Protein 4IYS (pdb70)

InterPro domains:
  IPR000644 CBS domain [PF00571] (519-577)
  IPR000644 CBS domain [PS51371] (518-584)
  IPR002550 CNNM, transmembrane domain [PF01595] (261-421)
  IPR002550 CNNM, transmembrane domain 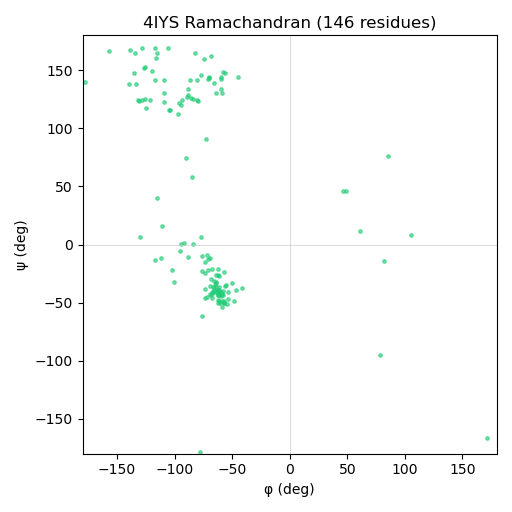[PS51846] (251-431)
  IPR014710 RmlC-like jelly roll fold [G3DSA:2.60.120.10] (609-827)
  IPR044751 Ion transporter-like, CBS domain [cd04590] (445-574)
  IPR045095 Ancient conserved domain protein family [PTHR12064] (170-834)
  IPR046342 CBS domain superfamily [G3DSA:3.10.580.10] (429-584)
  IPR046342 CBS domain superfamily [SSF54631] (433-577)
  IPR057492 Metal transporter CNNM1/2/4, immunoglobulin-like domain [PF25511] (73-249)
  IPR061271 Metal transporter CNNM-like, C-terminal CNBH domain [PF25562] (592-822)

CATH classification: 3.10.580.10

GO terms:
  GO:0016323 basolateral plasma membrane (C, IMP)
  GO:0010960 magnesium ion homeostasis (P, IMP)

Radius of gyration: 17.62 Å; Cα contacts (8 Å, |Δi|>4): 253; chains: 1; bounding box: 43×34×57 Å

Sequence (155 aa):
MEELNIIQGALELRTTKTVEDVMTPLRRDCCFMITGEAILDFNTMSEIMESGYTRIPVFEGERSNIVDLLFVKDLAFVDPDDCTPLKTITKFYNHPLHFVFNDTKLDAMLEEFKKGKSHLAIVQRVNNEGEDPFYEVLGIVTLEDVIEEIIKSEILDE

Organism: Homo sapiens (NCBI:txid9606)

Secondary structure (DSSP, 8-state):
-HHHHHHHHHHHHHH-BHHHHSEEGGGS--EETT-B--HHHHHHHHHH--SEEEEEESEEEEEEEEEEGGGGTT--GGG--BHHHHHHHH-PPP-EEETT-BHHHHHHHHHTT--SEEEEEEEE-S----EEEEEEEEEHHHHHHHHHHHTTT--

B-factor: mean 38.14, std 15.48, range [10.55, 98.37]

Foldseek 3Di:
DVVVLLVVLVVVLQQDFLLNLFDFLVRADAEEQQAWLAPVNLVCVVVVPDQKHFYAHPDSQRTDFIDGNVVCPPPDNVVRHTVNVVGVVVVQDAAEDERRHHLVVVVVCVVVPHAQKYFYWYWDDDDPPIDTGTTGIGGPVSSVVSVVVSCNVVD

Solvent-accessible surface area: 9723 Å² total; per-residue (Å²): 164,130,90,116,78,72,87,113,11,27,90,102,31,182,98,41,21,0,73,96,17,31,37,31,23,187,70,7,39,17,13,46,3,143,12,76,0,46,135,115,28,7,36,108,1,86,144,30,64,76,72,37,0,0,1,32,89,75,123,88,48,68,13,44,19,5,3,32,18,178,55,1,66,205,26,78,40,127,106,58,35,59,0,78,78,26,6,148,156,90,107,44,96,60,8,97,13,111,18,84,26,90,11,106,42,0,74,90,43,10,168,133,62,101,13,64,0,0,0,0,29,88,69,20,108,139,48,151,111,99,99,142,47,20,27,0,4,0,16,37,69,33,0,72,82,37,35,119,136,16,92,48,138,88,196

Structure (mmCIF, N/CA/C/O backbone):
data_4IYS
#
_entry.id   4IYS
#
_cell.length_a   55.754
_cell.length_b   64.453
_cell.length_c   53.953
_cell.angle_alpha   90.00
_cell.angle_beta   90.00
_cell.angle_gamma   90.00
#
_symmetry.space_group_name_H-M   'P 21 21 2'
#
loop_
_entity.id
_entity.type
_entity.pdbx_description
1 polymer 'Metal transporter CNNM2'
2 water water
#
loop_
_atom_site.group_PDB
_atom_site.id
_atom_site.type_symbol
_atom_site.label_atom_id
_atom_site.label_alt_id
_atom_site.label_comp_id
_atom_site.label_asym_id
_atom_site.label_entity_id
_atom_site.label_seq_id
_atom_site.pdbx_PDB_ins_code
_atom_site.Cartn_x
_atom_site.Cartn_y
_atom_site.Cartn_z
_atom_site.occupancy
_atom_site.B_iso_or_equiv
_atom_site.auth_seq_id
_atom_site.auth_comp_id
_atom_site.auth_asym_id
_atom_site.auth_atom_id
_atom_site.pdbx_PDB_model_num
ATOM 1 N N . MET A 1 1 ? -0.010 10.477 11.689 1.00 62.27 429 MET A N 1
ATOM 2 C CA . MET A 1 1 ? 0.630 9.157 11.650 1.00 58.83 429 MET A CA 1
ATOM 3 C C . MET A 1 1 ? 0.712 8.651 10.221 1.00 55.36 429 MET A C 1
ATOM 4 O O . MET A 1 1 ? -0.315 8.363 9.603 1.00 52.72 429 MET A O 1
ATOM 9 N N . GLU A 1 2 ? 1.935 8.550 9.706 1.00 55.66 430 GLU A N 1
ATOM 10 C CA . GLU A 1 2 ? 2.161 8.058 8.355 1.00 53.58 430 GLU A CA 1
ATOM 11 C C . GLU A 1 2 ? 1.626 6.640 8.180 1.00 49.89 430 GLU A C 1
ATOM 12 O O . GLU A 1 2 ? 0.959 6.344 7.189 1.00 47.06 430 GLU A O 1
ATOM 18 N N . GLU A 1 3 ? 1.887 5.774 9.154 1.00 50.83 431 GLU A N 1
ATOM 19 C CA . GLU A 1 3 ? 1.519 4.370 9.012 1.00 48.55 431 GLU A CA 1
ATOM 20 C C . GLU A 1 3 ? 0.004 4.147 8.959 1.00 46.63 431 GLU A C 1
ATOM 21 O O . GLU A 1 3 ? -0.467 3.303 8.210 1.00 44.08 431 GLU A O 1
ATOM 27 N N . LEU A 1 4 ? -0.758 4.905 9.744 1.00 48.13 432 LEU A N 1
ATOM 28 C CA . LEU A 1 4 ? -2.218 4.796 9.709 1.00 46.80 432 LEU A CA 1
ATOM 29 C C . LEU A 1 4 ? -2.822 5.218 8.367 1.00 44.46 432 LEU A C 1
ATOM 30 O O . LEU A 1 4 ? -3.818 4.652 7.940 1.00 42.54 432 LEU A O 1
ATOM 35 N N . ASN A 1 5 ? -2.232 6.212 7.707 1.00 44.84 433 ASN A N 1
ATOM 36 C CA . ASN A 1 5 ? -2.719 6.622 6.394 1.00 42.77 433 ASN A CA 1
ATOM 37 C C . ASN A 1 5 ? -2.462 5.514 5.374 1.00 40.03 433 ASN A C 1
ATOM 38 O O . ASN A 1 5 ? -3.310 5.205 4.553 1.00 37.87 433 ASN A O 1
ATOM 43 N N . ILE A 1 6 ? -1.287 4.904 5.471 1.00 40.46 434 ILE A N 1
ATOM 44 C CA . ILE A 1 6 ? -0.912 3.787 4.620 1.00 38.41 434 ILE A CA 1
ATOM 45 C C . ILE A 1 6 ? -1.918 2.648 4.787 1.00 36.88 434 ILE A C 1
ATOM 46 O O . ILE A 1 6 ? -2.483 2.162 3.805 1.00 34.69 434 ILE A O 1
ATOM 51 N N . ILE A 1 7 ? -2.131 2.235 6.035 1.00 38.31 435 ILE A N 1
ATOM 52 C CA . ILE A 1 7 ? -3.040 1.137 6.364 1.00 37.48 435 ILE A CA 1
ATOM 53 C C . ILE A 1 7 ? -4.427 1.422 5.831 1.00 36.12 435 ILE A C 1
ATOM 54 O O . ILE A 1 7 ? -5.038 0.594 5.166 1.00 34.38 435 ILE A O 1
ATOM 59 N N . GLN A 1 8 ? -4.922 2.611 6.135 1.00 37.23 436 GLN A N 1
ATOM 60 C CA . GLN A 1 8 ? -6.264 2.977 5.740 1.00 38.18 436 GLN A CA 1
ATOM 61 C C . GLN A 1 8 ? -6.400 3.105 4.226 1.00 34.21 436 GLN A C 1
ATOM 62 O O . GLN A 1 8 ? -7.434 2.725 3.659 1.00 32.93 436 GLN A O 1
ATOM 68 N N . GLY A 1 9 ? -5.360 3.612 3.563 1.00 33.93 437 GLY A N 1
ATOM 69 C CA . GLY A 1 9 ? -5.355 3.643 2.103 1.00 31.90 437 GLY A CA 1
ATOM 70 C C . GLY A 1 9 ? -5.419 2.240 1.511 1.00 35.51 437 GLY A C 1
ATOM 71 O O . GLY A 1 9 ? -6.154 1.983 0.552 1.00 33.22 437 GLY A O 1
ATOM 72 N N . ALA A 1 10 ? -4.644 1.324 2.087 1.00 30.58 438 ALA A N 1
ATOM 73 C CA . ALA A 1 10 ? -4.592 -0.041 1.574 1.00 29.28 438 ALA A CA 1
ATOM 74 C C . ALA A 1 10 ? -5.905 -0.767 1.837 1.00 28.88 438 ALA A C 1
ATOM 75 O O . ALA A 1 10 ? -6.409 -1.467 0.962 1.00 27.56 438 ALA A O 1
ATOM 77 N N . LEU A 1 11 ? -6.459 -0.586 3.029 1.00 30.40 439 LEU A N 1
ATOM 78 C CA . LEU A 1 11 ? -7.718 -1.229 3.375 1.00 34.46 439 LEU A CA 1
ATOM 79 C C . LEU A 1 11 ? -8.827 -0.826 2.414 1.00 35.74 439 LEU A C 1
ATOM 80 O O . LEU A 1 11 ? -9.603 -1.679 1.972 1.00 36.30 439 LEU A O 1
ATOM 85 N N . GLU A 1 12 ? -8.882 0.457 2.068 1.00 34.93 440 GLU A N 1
ATOM 86 C CA . GLU A 1 12 ? -9.843 0.953 1.096 1.00 36.34 440 GLU A CA 1
ATOM 87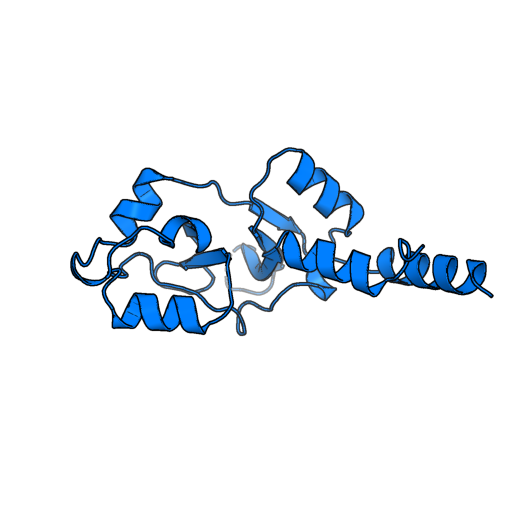 C C . GLU A 1 12 ? -9.553 0.412 -0.307 1.00 40.08 440 GLU A C 1
ATOM 88 O O . GLU A 1 12 ? -10.470 -0.038 -0.985 1.00 42.57 440 GLU A O 1
ATOM 94 N N . LEU A 1 13 ? -8.292 0.450 -0.739 1.00 32.69 441 LEU A N 1
ATOM 95 C CA . LEU A 1 13 ? -7.923 -0.086 -2.043 1.00 31.10 441 LEU A CA 1
ATOM 96 C C . LEU A 1 13 ? -8.394 -1.517 -2.171 1.00 34.64 441 LEU A C 1
ATOM 97 O O . LEU A 1 13 ? -9.001 -1.887 -3.183 1.00 34.93 441 LEU A O 1
ATOM 102 N N . ARG A 1 14 ? -8.121 -2.306 -1.137 1.00 34.45 442 ARG A N 1
ATOM 103 C CA . ARG A 1 14 ? -8.410 -3.749 -1.141 1.00 40.48 442 ARG A CA 1
ATOM 104 C C . ARG A 1 14 ? -9.902 -4.078 -1.205 1.00 40.41 442 ARG A C 1
ATOM 105 O O . ARG A 1 14 ? -10.271 -5.168 -1.619 1.00 42.63 442 ARG A O 1
ATOM 113 N N A THR A 1 15 ? -10.740 -3.136 -0.789 0.30 41.26 443 THR A N 1
ATOM 114 N N B THR A 1 15 ? -10.753 -3.158 -0.764 0.70 40.01 443 THR A N 1
ATOM 115 C CA A THR A 1 15 ? -12.183 -3.343 -0.759 0.30 45.63 443 THR A CA 1
ATOM 116 C CA B THR A 1 15 ? -12.198 -3.393 -0.789 0.70 45.38 443 THR A CA 1
ATOM 117 C C A THR A 1 15 ? -12.806 -3.046 -2.125 0.30 45.94 443 THR A C 1
ATOM 118 C C B THR A 1 15 ? -12.801 -3.082 -2.149 0.70 46.19 443 THR A C 1
ATOM 119 O O A THR A 1 15 ? -13.971 -3.361 -2.369 0.30 48.53 443 THR A O 1
ATOM 120 O O B THR A 1 15 ? -13.964 -3.386 -2.399 0.70 49.33 443 THR A O 1
ATOM 127 N N . LYS A 1 16 ? -12.025 -2.446 -3.016 1.00 40.22 444 LYS A N 1
ATOM 128 C CA . LYS A 1 16 ? -12.547 -2.013 -4.304 1.00 38.11 444 LYS A CA 1
ATOM 129 C C . LYS A 1 16 ? -12.622 -3.133 -5.325 1.00 33.30 444 LYS A C 1
ATOM 130 O O . LYS A 1 16 ? -11.708 -3.958 -5.429 1.00 32.82 444 LYS A O 1
ATOM 136 N N . THR A 1 17 ? -13.730 -3.165 -6.057 1.00 26.30 445 THR A N 1
ATOM 137 C CA . THR A 1 17 ? -13.827 -3.999 -7.243 1.00 24.86 445 THR A CA 1
ATOM 138 C C . THR A 1 17 ? -13.755 -3.116 -8.481 1.00 21.68 445 THR A C 1
ATOM 139 O O . THR A 1 17 ? -13.860 -1.873 -8.400 1.00 25.04 445 THR A O 1
ATOM 143 N N . VAL A 1 18 ? -13.599 -3.742 -9.638 1.00 23.38 446 VAL A N 1
ATOM 144 C CA . VAL A 1 18 ? -13.550 -2.996 -10.900 1.00 26.16 446 VAL A CA 1
ATOM 145 C C . VAL A 1 18 ? -14.863 -2.268 -11.112 1.00 21.89 446 VAL A C 1
ATOM 146 O O . VAL A 1 18 ? -14.905 -1.203 -11.746 1.00 28.49 446 VAL A O 1
ATOM 150 N N . GLU A 1 19 ? -15.923 -2.807 -10.524 1.00 26.47 447 GLU A N 1
ATOM 151 C CA . GLU A 1 19 ? -17.234 -2.202 -10.661 1.00 33.06 447 GLU A CA 1
ATOM 152 C C . GLU A 1 19 ? -17.245 -0.837 -9.972 1.00 30.63 447 GLU A C 1
ATOM 153 O O . GLU A 1 19 ? -17.932 0.062 -10.425 1.00 29.65 447 GLU A O 1
ATOM 159 N N . ASP A 1 20 ? -16.463 -0.677 -8.904 1.00 32.93 448 ASP A N 1
ATOM 160 C CA . ASP A 1 20 ? -16.409 0.605 -8.180 1.00 34.29 448 ASP A CA 1
ATOM 161 C C . ASP A 1 20 ? -15.570 1.645 -8.947 1.00 35.22 448 ASP A C 1
ATOM 162 O O . ASP A 1 20 ? -15.737 2.854 -8.794 1.00 36.88 448 ASP A O 1
ATOM 167 N N . VAL A 1 21 ? -14.687 1.150 -9.796 1.00 28.43 449 VAL A N 1
ATOM 168 C CA . VAL A 1 21 ? -13.677 1.948 -10.464 1.00 31.73 449 VAL A CA 1
ATOM 169 C C . VAL A 1 21 ? -14.061 2.257 -11.926 1.00 32.18 449 VAL A C 1
ATOM 170 O O . VAL A 1 21 ? -13.582 3.223 -12.525 1.00 26.35 449 VAL A O 1
ATOM 174 N N . MET A 1 22 ? -14.950 1.445 -12.494 1.00 29.56 450 MET A N 1
ATOM 175 C CA . MET A 1 22 ? -15.249 1.505 -13.930 1.00 31.49 450 MET A CA 1
ATOM 176 C C . MET A 1 22 ? -15.975 2.784 -14.363 1.00 23.58 450 MET A C 1
ATOM 177 O O . MET A 1 22 ? -16.505 3.503 -13.539 1.00 23.90 450 MET A O 1
ATOM 182 N N . THR A 1 23 ? -15.963 3.096 -15.654 1.00 20.84 451 THR A N 1
ATOM 183 C CA . THR A 1 23 ? -16.910 4.104 -16.130 1.00 22.02 451 THR A CA 1
ATOM 184 C C . THR A 1 23 ? -18.125 3.314 -16.611 1.00 22.06 451 THR A C 1
ATOM 185 O O . THR A 1 23 ? -17.991 2.440 -17.452 1.00 20.12 451 THR A O 1
ATOM 189 N N . PRO A 1 24 ? -19.307 3.623 -16.087 1.00 27.11 452 PRO A N 1
ATOM 190 C CA . PRO A 1 24 ? -20.496 2.912 -16.566 1.00 23.59 452 PRO A CA 1
ATOM 191 C C . PRO A 1 24 ? -20.683 3.086 -18.075 1.00 24.77 452 PRO A C 1
ATOM 192 O O . PRO A 1 24 ? -20.363 4.164 -18.620 1.00 26.11 452 PRO A O 1
ATOM 196 N N . LEU A 1 25 ? -21.240 2.065 -18.729 1.00 24.57 453 LEU A N 1
ATOM 197 C CA . LEU A 1 25 ? -21.366 2.047 -20.178 1.00 22.82 453 LEU A CA 1
ATOM 198 C C . LEU A 1 25 ? -22.147 3.254 -20.677 1.00 24.08 453 LEU A C 1
ATOM 199 O O . LEU A 1 25 ? -21.794 3.837 -21.720 1.00 30.88 453 LEU A O 1
ATOM 204 N N A ARG A 1 26 ? -23.187 3.635 -19.936 0.45 29.44 454 ARG A N 1
ATOM 205 N N B ARG A 1 26 ? -23.185 3.632 -19.940 0.55 28.88 454 ARG A N 1
ATOM 206 C CA A ARG A 1 26 ? -23.985 4.823 -20.253 0.45 34.90 454 ARG A CA 1
ATOM 207 C CA B ARG A 1 26 ? -23.974 4.807 -20.292 0.55 34.53 454 ARG A CA 1
ATOM 208 C C A ARG A 1 26 ? -23.144 6.096 -20.302 0.45 35.33 454 ARG A C 1
ATOM 209 C C B ARG A 1 26 ? -23.133 6.089 -20.319 0.55 35.25 454 ARG A C 1
ATOM 210 O O A ARG A 1 26 ? -23.468 7.030 -21.032 0.45 36.66 454 ARG A O 1
ATOM 211 O O B ARG A 1 26 ? -23.441 7.018 -21.063 0.55 36.63 454 ARG A O 1
ATOM 226 N N . ASP A 1 27 ? -22.073 6.130 -19.517 1.00 36.64 455 ASP A N 1
ATOM 227 C CA . ASP A 1 27 ? -21.247 7.341 -19.388 1.00 36.38 455 ASP A CA 1
ATOM 228 C C . ASP A 1 27 ? -20.028 7.323 -20.312 1.00 36.12 455 ASP A C 1
ATOM 229 O O . ASP A 1 27 ? -19.364 8.340 -20.505 1.00 34.70 455 ASP A O 1
ATOM 234 N N . CYS A 1 28 ? -19.723 6.161 -20.878 1.00 24.18 456 CYS A N 1
ATOM 235 C CA A CYS A 1 28 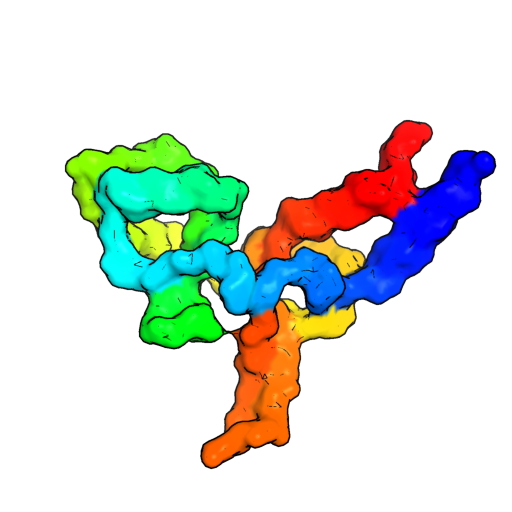? -18.515 6.002 -21.685 0.68 31.44 456 CYS A CA 1
ATOM 236 C CA B CYS A 1 28 ? -18.511 6.022 -21.659 0.32 30.12 456 CYS A CA 1
ATOM 237 C C . CYS A 1 28 ? -18.538 6.751 -23.008 1.00 31.54 456 CYS A C 1
ATOM 238 O O . CYS A 1 28 ? -19.579 6.854 -23.673 1.00 26.64 456 CYS A O 1
ATOM 243 N N . PHE A 1 29 ? -17.380 7.244 -23.420 1.00 24.67 457 PHE A N 1
ATOM 244 C CA . PHE A 1 29 ? -17.303 7.785 -24.740 1.00 23.53 457 PHE A CA 1
ATOM 245 C C . PHE A 1 29 ? -17.051 6.580 -25.639 1.00 19.82 457 PHE A C 1
ATOM 246 O O . PHE A 1 29 ? -16.115 5.822 -25.401 1.00 21.26 457 PHE A O 1
ATOM 254 N N . MET A 1 30 ? -17.895 6.386 -26.658 1.00 22.33 458 MET A N 1
ATOM 255 C CA . MET A 1 30 ? -17.745 5.222 -27.552 1.00 21.06 458 MET A CA 1
ATOM 256 C C . MET A 1 30 ? -17.863 5.624 -29.010 1.00 27.21 458 MET A C 1
ATOM 257 O O . MET A 1 30 ? -18.323 6.737 -29.325 1.00 26.17 458 MET A O 1
ATOM 262 N N . ILE A 1 31 ? -17.442 4.740 -29.912 1.00 20.80 459 ILE A N 1
ATOM 263 C CA . ILE A 1 31 ? -17.472 5.089 -31.331 1.00 26.68 459 ILE A CA 1
ATOM 264 C C . ILE A 1 31 ? -17.939 3.903 -32.174 1.00 26.10 459 ILE A C 1
ATOM 265 O O . ILE A 1 31 ? -17.582 2.773 -31.879 1.00 21.70 459 ILE A O 1
ATOM 270 N N . THR A 1 32 ? -18.795 4.172 -33.162 1.00 26.56 460 THR A N 1
ATOM 271 C CA . THR A 1 32 ? -19.286 3.152 -34.100 1.00 24.78 460 THR A CA 1
ATOM 272 C C . THR A 1 32 ? -18.178 2.601 -34.992 1.00 33.32 460 THR A C 1
ATOM 273 O O . THR A 1 32 ? -17.335 3.339 -35.474 1.00 26.38 460 THR A O 1
ATOM 277 N N . GLY A 1 33 ? -18.195 1.288 -35.219 1.00 32.72 461 GLY A N 1
ATOM 278 C CA . GLY A 1 33 ? -17.249 0.665 -36.124 1.00 31.35 461 GLY A CA 1
ATOM 279 C C . GLY A 1 33 ? -17.252 1.223 -37.537 1.00 28.75 461 GLY A C 1
ATOM 280 O O . GLY A 1 33 ? -16.248 1.104 -38.230 1.00 31.39 461 GLY A O 1
ATOM 281 N N . GLU A 1 34 ? -18.354 1.828 -37.966 1.00 27.41 462 GLU A N 1
ATOM 282 C CA . GLU A 1 34 ? -18.415 2.421 -39.310 1.00 32.12 462 GLU A CA 1
ATOM 283 C C . GLU A 1 34 ? -17.843 3.844 -39.402 1.00 34.32 462 GLU A C 1
ATOM 284 O O . GLU A 1 34 ? -17.856 4.457 -40.473 1.00 31.63 462 GLU A O 1
ATOM 290 N N . ALA A 1 35 ? -17.365 4.365 -38.281 1.00 30.15 463 ALA A N 1
ATOM 291 C CA . ALA A 1 35 ? -16.871 5.748 -38.234 1.00 26.71 463 ALA A CA 1
ATOM 292 C C . ALA A 1 35 ? -15.762 6.015 -39.264 1.00 30.67 463 ALA A C 1
ATOM 293 O O . ALA A 1 35 ? -14.956 5.125 -39.579 1.00 32.24 463 ALA A O 1
ATOM 295 N N . ILE A 1 36 ? -15.734 7.257 -39.756 1.00 30.65 464 ILE A N 1
ATOM 296 C CA . ILE A 1 36 ? -14.729 7.771 -40.676 1.00 32.41 464 ILE A CA 1
ATOM 297 C C . ILE A 1 36 ? -13.894 8.759 -39.861 1.00 31.65 464 ILE A C 1
ATOM 298 O O . ILE A 1 36 ? -14.454 9.609 -39.187 1.00 28.25 464 ILE A O 1
ATOM 303 N N . LEU A 1 37 ? -12.569 8.660 -39.898 1.00 29.56 465 LEU A N 1
ATOM 304 C CA . LEU A 1 37 ? -11.770 9.544 -39.058 1.00 31.42 465 LEU A CA 1
ATOM 305 C C . LEU A 1 37 ? -11.537 10.883 -39.766 1.00 30.85 465 LEU A C 1
ATOM 306 O O . LEU A 1 37 ? -10.386 11.308 -39.995 1.00 32.62 465 LEU A O 1
ATOM 311 N N . ASP A 1 38 ? -12.642 11.542 -40.112 1.00 30.33 466 ASP A N 1
ATOM 312 C CA . ASP A 1 38 ? -12.578 12.917 -40.613 1.00 32.13 466 ASP A CA 1
ATOM 313 C C . ASP A 1 38 ? -12.376 13.929 -39.453 1.00 32.03 466 ASP A C 1
ATOM 314 O O . ASP A 1 38 ? -12.258 13.538 -38.298 1.00 30.53 466 ASP A O 1
ATOM 319 N N . PHE A 1 39 ? -12.328 15.221 -39.764 1.00 33.87 467 PHE A N 1
ATOM 320 C CA . PHE A 1 39 ? -12.077 16.186 -38.711 1.00 34.18 467 PHE A CA 1
ATOM 321 C C . PHE A 1 39 ? -13.085 16.130 -37.559 1.00 33.16 467 PHE A C 1
ATOM 322 O O . PHE A 1 39 ? -12.686 16.134 -36.403 1.00 32.25 467 PHE A O 1
ATOM 330 N N . ASN A 1 40 ? -14.380 16.114 -37.875 1.00 33.61 468 ASN A N 1
ATOM 331 C CA . ASN A 1 40 ? -15.389 16.184 -36.830 1.00 33.22 468 ASN A CA 1
ATOM 332 C C . ASN A 1 40 ? -15.298 15.004 -35.879 1.00 33.37 468 ASN A C 1
ATOM 333 O O . ASN A 1 40 ? -15.510 15.128 -34.671 1.00 30.40 468 ASN A O 1
ATOM 338 N N . THR A 1 41 ? -14.971 13.852 -36.439 1.00 29.84 469 THR A N 1
ATOM 339 C CA . THR A 1 41 ? -14.900 12.664 -35.626 1.00 27.92 469 THR A CA 1
ATOM 340 C C . THR A 1 41 ? -13.663 12.735 -34.778 1.00 27.04 469 THR A C 1
ATOM 341 O O . THR A 1 41 ? -13.714 12.477 -33.574 1.00 26.00 469 THR A O 1
ATOM 345 N N . MET A 1 42 ? -12.544 13.098 -35.385 1.00 27.70 470 MET A N 1
ATOM 346 C CA . MET A 1 42 ? -11.313 13.129 -34.619 1.00 28.72 470 MET A CA 1
ATOM 347 C C . MET A 1 42 ? -11.318 14.264 -33.579 1.00 27.88 470 MET A C 1
ATOM 348 O O . MET A 1 42 ? -10.833 14.099 -32.459 1.00 27.08 470 MET A O 1
ATOM 353 N N . SER A 1 43 ? -11.918 15.392 -33.932 1.00 29.56 471 SER A N 1
ATOM 354 C CA . SER A 1 43 ? -12.070 16.474 -32.944 1.00 30.57 471 SER A CA 1
ATOM 355 C C . SER A 1 43 ? -12.869 15.968 -31.726 1.00 29.28 471 SER A C 1
ATOM 356 O O . SER A 1 43 ? -12.467 16.130 -30.603 1.00 29.02 471 SER A O 1
ATOM 359 N N . GLU A 1 44 ? -13.990 15.314 -31.966 1.00 28.67 472 GLU A N 1
ATOM 360 C CA . GLU A 1 44 ? -14.787 14.788 -30.877 1.00 30.16 472 GLU A CA 1
ATOM 361 C C . GLU A 1 44 ? -13.974 13.809 -30.003 1.00 28.12 472 GLU A C 1
ATOM 362 O O . GLU A 1 44 ? -13.998 13.871 -28.762 1.00 25.56 472 GLU A O 1
ATOM 368 N N . ILE A 1 45 ? -13.211 12.944 -30.663 1.00 26.12 473 ILE A N 1
ATOM 369 C CA . ILE A 1 45 ? -12.352 12.006 -29.933 1.00 26.05 473 ILE A CA 1
ATOM 370 C C . ILE A 1 45 ? -11.301 12.767 -29.108 1.00 26.66 473 ILE A C 1
ATOM 371 O O . ILE A 1 45 ? -11.157 12.527 -27.911 1.00 27.29 473 ILE A O 1
ATOM 376 N N . MET A 1 46 ? -10.589 13.694 -29.746 1.00 27.47 474 MET A N 1
ATOM 377 C CA . MET A 1 46 ? -9.544 14.433 -29.059 1.00 26.87 474 MET A CA 1
ATOM 378 C C . MET A 1 46 ? -10.146 15.259 -27.933 1.00 35.75 474 MET A C 1
ATOM 379 O O . MET A 1 46 ? -9.563 15.343 -26.857 1.00 35.84 474 MET A O 1
ATOM 384 N N . GLU A 1 47 ? -11.320 15.850 -28.154 1.00 32.13 475 GLU A N 1
ATOM 385 C CA . GLU A 1 47 ? -11.924 16.659 -27.096 1.00 33.55 475 GLU A CA 1
ATOM 386 C C . GLU A 1 47 ? -12.556 15.819 -25.968 1.00 32.81 475 GLU A C 1
ATOM 387 O O . GLU A 1 47 ? -12.903 16.357 -24.939 1.00 38.13 475 GLU A O 1
ATOM 393 N N . SER A 1 48 ? -12.672 14.501 -26.140 1.00 29.80 476 SER A N 1
ATOM 394 C CA . SER A 1 48 ? -13.285 13.714 -25.090 1.00 31.48 476 SER A CA 1
ATOM 395 C C . SER A 1 48 ? -12.373 13.540 -23.870 1.00 34.40 476 SER A C 1
ATOM 396 O O . SER A 1 48 ? -12.866 13.314 -22.776 1.00 41.06 476 SER A O 1
ATOM 399 N N . GLY A 1 49 ? -11.060 13.648 -24.054 1.00 30.79 477 GLY A N 1
ATOM 400 C CA . GLY A 1 49 ? -10.122 13.318 -22.990 1.00 37.13 477 GLY A CA 1
ATOM 401 C C . GLY A 1 49 ? -9.807 11.821 -22.823 1.00 39.16 477 GLY A C 1
ATOM 402 O O . GLY A 1 49 ? -8.842 11.469 -22.143 1.00 39.79 477 GLY A O 1
ATOM 403 N N . TYR A 1 50 ? -10.599 10.939 -23.430 1.00 32.81 478 TYR A N 1
ATOM 404 C CA . TYR A 1 50 ? -10.363 9.486 -23.275 1.00 32.62 478 TYR A CA 1
ATOM 405 C C . TYR A 1 50 ? -9.198 9.084 -24.146 1.00 30.99 478 TYR A C 1
ATOM 406 O O . TYR A 1 50 ? -8.994 9.662 -25.224 1.00 32.83 478 TYR A O 1
ATOM 415 N N . THR A 1 51 ? -8.404 8.115 -23.700 1.00 28.22 479 THR A N 1
ATOM 416 C CA . THR A 1 51 ? -7.297 7.694 -24.532 1.00 27.86 479 THR A CA 1
ATOM 417 C C . THR A 1 51 ? -7.542 6.282 -25.043 1.00 17.64 479 THR A C 1
ATOM 418 O O . THR A 1 51 ? -6.817 5.799 -25.927 1.00 25.11 479 THR A O 1
ATOM 422 N N . ARG A 1 52 ? -8.545 5.638 -24.460 1.00 19.48 480 ARG A N 1
ATOM 423 C CA . ARG A 1 52 ? -8.920 4.302 -24.883 1.00 22.98 480 ARG A CA 1
ATOM 424 C C . ARG A 1 52 ? -10.423 4.301 -25.081 1.00 18.34 480 ARG A C 1
ATOM 425 O O . ARG A 1 52 ? -11.177 4.666 -24.184 1.00 26.96 480 ARG A O 1
ATOM 433 N N . ILE A 1 53 ? -10.853 3.929 -26.278 1.00 22.29 481 ILE A N 1
ATOM 434 C CA . ILE A 1 53 ? -12.256 4.097 -26.649 1.00 22.23 481 ILE A CA 1
ATOM 435 C C . ILE A 1 53 ? -12.817 2.774 -27.181 1.00 20.85 481 ILE A C 1
ATOM 436 O O . ILE A 1 53 ? -12.251 2.193 -28.104 1.00 20.50 481 ILE A O 1
ATOM 441 N N . PRO A 1 54 ? -13.919 2.284 -26.570 1.00 19.35 482 PRO A N 1
ATOM 442 C CA . PRO A 1 54 ? -14.539 1.079 -27.131 1.00 24.38 482 PRO A CA 1
ATOM 443 C C . PRO A 1 54 ? -15.211 1.358 -28.485 1.00 24.32 482 PRO A C 1
ATOM 444 O O . PRO A 1 54 ? -15.812 2.437 -28.713 1.00 18.68 482 PRO A O 1
ATOM 448 N N . VAL A 1 55 ? -15.116 0.382 -29.384 1.00 18.69 483 VAL A N 1
ATOM 449 C CA . VAL A 1 55 ? -15.742 0.472 -30.690 1.00 21.98 483 VAL A CA 1
ATOM 450 C C . VAL A 1 55 ? -16.916 -0.500 -30.713 1.00 21.47 483 VAL A C 1
ATOM 451 O O . VAL A 1 55 ? -16.734 -1.675 -30.435 1.00 20.95 483 VAL A O 1
ATOM 455 N N . PHE A 1 56 ? -18.114 -0.007 -30.990 1.00 21.91 484 PHE A N 1
ATOM 456 C CA . PHE A 1 56 ? -19.292 -0.877 -30.952 1.00 23.31 484 PHE A CA 1
ATOM 457 C C . PHE A 1 56 ? -19.925 -1.010 -32.313 1.00 27.65 484 PHE A C 1
ATOM 458 O O . PHE A 1 56 ? -19.700 -0.180 -33.198 1.00 26.05 484 PHE A O 1
ATOM 466 N N . GLU A 1 57 ? -20.734 -2.048 -32.508 1.00 28.59 485 GLU A N 1
ATOM 467 C CA . GLU A 1 57 ? -21.512 -2.064 -33.734 1.00 35.30 485 GLU A CA 1
ATOM 468 C C . GLU A 1 57 ? -22.975 -2.383 -33.474 1.00 36.62 485 GLU A C 1
ATOM 469 O O . GLU A 1 57 ? -23.308 -3.393 -32.841 1.00 31.18 485 GLU A O 1
ATOM 475 N N . GLY A 1 58 ? -23.838 -1.478 -33.937 1.00 34.77 486 GLY A N 1
ATOM 476 C CA . GLY A 1 58 ? -25.256 -1.526 -33.630 1.00 37.19 486 GLY A CA 1
ATOM 477 C C . GLY A 1 58 ? -25.503 -0.988 -32.231 1.00 44.38 486 GLY A C 1
ATOM 478 O O . GLY A 1 58 ? -25.647 0.234 -32.036 1.00 48.81 486 GLY A O 1
ATOM 479 N N . GLU A 1 59 ? -25.561 -1.898 -31.261 1.00 38.93 487 GLU A N 1
ATOM 480 C CA . GLU A 1 59 ? -25.774 -1.555 -29.854 1.00 41.42 487 GLU A CA 1
ATOM 481 C C . GLU A 1 59 ? -24.463 -1.226 -29.101 1.00 39.32 487 GLU A C 1
ATOM 482 O O . GLU A 1 59 ? -23.419 -1.864 -29.329 1.00 29.78 487 GLU A O 1
ATOM 488 N N . ARG A 1 60 ? -24.517 -0.229 -28.211 1.00 29.02 488 ARG A N 1
ATOM 489 C CA . ARG A 1 60 ? -23.341 0.173 -27.447 1.00 26.69 488 ARG A CA 1
ATOM 490 C C . ARG A 1 60 ? -22.747 -1.004 -26.677 1.00 27.51 488 ARG A C 1
ATOM 491 O O . ARG A 1 60 ? -21.533 -1.145 -26.609 1.00 26.03 488 ARG A O 1
ATOM 499 N N . SER A 1 61 ? -23.580 -1.902 -26.170 1.00 33.24 489 SER A N 1
ATOM 500 C CA . SER A 1 61 ? -23.040 -3.048 -25.432 1.00 27.24 489 SER A CA 1
ATOM 501 C C . SER A 1 61 ? -22.326 -4.052 -26.343 1.00 32.77 489 SER A C 1
ATOM 502 O O . SER A 1 61 ? -21.638 -4.960 -25.838 1.00 28.85 489 SER A O 1
ATOM 505 N N . ASN A 1 62 ? -22.494 -3.914 -27.660 1.00 30.05 490 ASN A N 1
ATOM 506 C CA . ASN A 1 62 ? -21.846 -4.840 -28.594 1.00 33.11 490 ASN A CA 1
ATOM 507 C C . ASN A 1 62 ? -20.482 -4.303 -28.988 1.00 25.35 490 ASN A C 1
ATOM 508 O O . ASN A 1 62 ? -20.283 -3.821 -30.104 1.00 25.41 490 ASN A O 1
ATOM 513 N N . ILE A 1 63 ? -19.550 -4.396 -28.073 1.00 23.99 491 ILE A N 1
ATOM 514 C CA . ILE A 1 63 ? -18.209 -3.871 -28.311 1.00 22.15 491 ILE A CA 1
ATOM 515 C C . ILE A 1 63 ? -17.438 -4.885 -29.134 1.00 22.55 491 ILE A C 1
ATOM 516 O O . ILE A 1 63 ? -17.332 -6.057 -28.746 1.00 24.16 491 ILE A O 1
ATOM 521 N N . VAL A 1 64 ? -16.918 -4.444 -30.278 1.00 22.62 492 VAL A N 1
ATOM 522 C CA . VAL A 1 64 ? -16.241 -5.356 -31.205 1.00 23.30 492 VAL A CA 1
ATOM 523 C C . VAL A 1 64 ? -14.757 -5.029 -31.405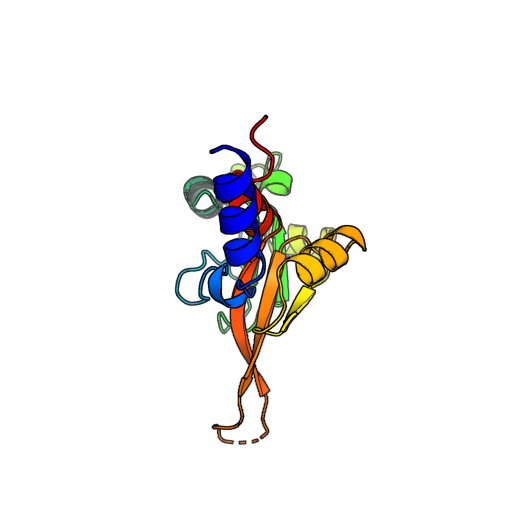 1.00 24.39 492 VAL A C 1
ATOM 524 O O . VAL A 1 64 ? -14.043 -5.810 -31.987 1.00 23.64 492 VAL A O 1
ATOM 528 N N . ASP A 1 65 ? -14.315 -3.846 -30.971 1.00 22.25 493 ASP A N 1
ATOM 529 C CA . ASP A 1 65 ? -12.929 -3.419 -31.181 1.00 23.67 493 ASP A CA 1
ATOM 530 C C . ASP A 1 65 ? -12.558 -2.356 -30.147 1.00 24.72 493 ASP A C 1
ATOM 531 O O . ASP A 1 65 ? -13.436 -1.819 -29.447 1.00 19.74 493 ASP A O 1
ATOM 536 N N . LEU A 1 66 ? -11.258 -2.077 -30.030 1.00 20.98 494 LEU A N 1
ATOM 537 C CA . LEU A 1 66 ? -10.813 -0.990 -29.159 1.00 24.43 494 LEU A CA 1
ATOM 538 C C . LEU A 1 66 ? -10.086 0.028 -30.026 1.00 25.08 494 LEU A C 1
ATOM 539 O O . LEU A 1 66 ? -9.464 -0.321 -31.035 1.00 23.84 494 LEU A O 1
ATOM 544 N N . LEU A 1 67 ? -10.161 1.290 -29.630 1.00 17.49 495 LEU A N 1
ATOM 545 C CA . LEU A 1 67 ? -9.409 2.322 -30.297 1.00 21.96 495 LEU A CA 1
ATOM 546 C C . LEU A 1 67 ? -8.577 3.046 -29.221 1.00 25.60 495 LEU A C 1
ATOM 547 O O . LEU A 1 67 ? -9.109 3.480 -28.195 1.00 25.03 495 LEU A O 1
ATOM 552 N N . PHE A 1 68 ? -7.267 3.100 -29.449 1.00 26.12 496 PHE A N 1
ATOM 553 C CA . PHE A 1 68 ? -6.314 3.712 -28.534 1.00 30.15 496 PHE A CA 1
ATOM 554 C C . PHE A 1 68 ? -5.926 5.051 -29.146 1.00 23.33 496 PHE A C 1
ATOM 555 O O . PHE A 1 68 ? -5.316 5.114 -30.220 1.00 24.56 496 PHE A O 1
ATOM 563 N N . VAL A 1 69 ? -6.275 6.129 -28.452 1.00 25.58 497 VAL A N 1
ATOM 564 C CA . VAL A 1 69 ? -6.154 7.438 -29.059 1.00 24.23 497 VAL A CA 1
ATOM 565 C C . VAL A 1 69 ? -4.693 7.777 -29.368 1.00 22.27 497 VAL A C 1
ATOM 566 O O . VAL A 1 69 ? -4.401 8.469 -30.357 1.00 25.44 497 VAL A O 1
ATOM 570 N N . LYS A 1 70 ? -3.773 7.287 -28.535 1.00 24.15 498 LYS A N 1
ATOM 571 C CA . LYS A 1 70 ? -2.351 7.595 -28.771 1.00 26.83 498 LYS A CA 1
ATOM 572 C C . LYS A 1 70 ? -1.929 7.038 -30.124 1.00 26.25 498 LYS A C 1
ATOM 573 O O . LYS A 1 70 ? -1.058 7.598 -30.776 1.00 32.77 498 LYS A O 1
ATOM 579 N N . ASP A 1 71 ? -2.597 5.974 -30.577 1.00 39.37 499 ASP A N 1
ATOM 580 C CA . ASP A 1 71 ? -2.327 5.447 -31.915 1.00 41.65 499 ASP A CA 1
ATOM 581 C C . ASP A 1 71 ? -2.877 6.378 -33.007 1.00 35.39 499 ASP A C 1
ATOM 582 O O . ASP A 1 71 ? -2.614 6.172 -34.185 1.00 38.33 499 ASP A O 1
ATOM 587 N N . LEU A 1 72 ? -3.657 7.387 -32.627 1.00 36.09 500 LEU A N 1
ATOM 588 C CA . LEU A 1 72 ? -4.223 8.317 -33.615 1.00 34.32 500 LEU A CA 1
ATOM 589 C C . LEU A 1 72 ? -3.365 9.563 -33.760 1.00 31.68 500 LEU A C 1
ATOM 590 O O . LEU A 1 72 ? -3.617 10.397 -34.627 1.00 34.65 500 LEU A O 1
ATOM 595 N N . ALA A 1 73 ? -2.334 9.673 -32.925 1.00 37.14 501 ALA A N 1
ATOM 596 C CA . ALA A 1 73 ? -1.486 10.868 -32.923 1.00 42.74 501 ALA A CA 1
ATOM 597 C C . ALA A 1 73 ? -1.003 11.232 -34.318 1.00 45.85 501 ALA A C 1
ATOM 598 O O . ALA A 1 73 ? -0.858 12.417 -34.625 1.00 46.12 501 ALA A O 1
ATOM 600 N N . PHE A 1 74 ? -0.775 10.232 -35.173 1.00 44.84 502 PHE A N 1
ATOM 601 C CA . PHE A 1 74 ? -0.244 10.52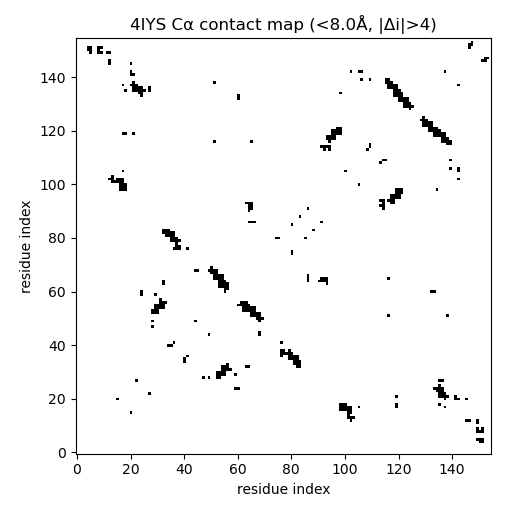6 -36.515 1.00 46.63 502 PHE A CA 1
ATOM 602 C C . PHE A 1 74 ? -1.214 10.278 -37.676 1.00 36.63 502 PHE A C 1
ATOM 603 O O . PHE A 1 74 ? -0.801 10.235 -38.835 1.00 42.41 502 PHE A O 1
ATOM 611 N N . VAL A 1 75 ? -2.500 10.140 -37.371 1.00 35.36 503 VAL A N 1
ATOM 612 C CA . VAL A 1 75 ? -3.509 10.004 -38.422 1.00 36.50 503 VAL A CA 1
ATOM 613 C C . VAL A 1 75 ? -3.976 11.378 -38.840 1.00 37.66 503 VAL A C 1
ATOM 614 O O . VAL A 1 75 ? -4.260 12.207 -37.978 1.00 45.09 503 VAL A O 1
ATOM 618 N N . ASP A 1 76 ? -4.066 11.623 -40.144 1.00 34.43 504 ASP A N 1
ATOM 619 C CA . ASP A 1 76 ? -4.471 12.930 -40.651 1.00 38.38 504 ASP A CA 1
ATOM 620 C C . ASP A 1 76 ? -5.961 12.985 -41.008 1.00 42.89 504 ASP A C 1
ATOM 621 O O . ASP A 1 76 ? -6.400 12.369 -41.985 1.00 44.43 504 ASP A O 1
ATOM 626 N N . PRO A 1 77 ? -6.728 13.772 -40.240 1.00 45.27 505 PRO A N 1
ATOM 627 C CA . PRO A 1 77 ? -8.147 14.084 -40.457 1.00 47.74 505 PRO A CA 1
ATOM 628 C C . PRO A 1 77 ? -8.511 14.351 -41.895 1.00 36.01 505 PRO A C 1
ATOM 629 O O . PRO A 1 77 ? -9.598 13.978 -42.318 1.00 46.67 505 PRO A O 1
ATOM 633 N N . ASP A 1 78 ? -7.634 15.005 -42.642 1.00 38.14 506 ASP A N 1
ATOM 634 C CA . ASP A 1 78 ? -7.965 15.393 -44.011 1.00 40.09 506 ASP A CA 1
ATOM 635 C C . ASP A 1 78 ? -7.965 14.217 -44.999 1.00 39.99 506 ASP A C 1
ATOM 636 O O . ASP A 1 78 ? -8.482 14.341 -46.102 1.00 47.57 506 ASP A O 1
ATOM 641 N N . ASP A 1 79 ? -7.382 13.086 -44.602 1.00 47.02 507 ASP A N 1
ATOM 642 C CA . ASP A 1 79 ? -7.395 11.869 -45.441 1.00 49.58 507 ASP A CA 1
ATOM 643 C C . ASP A 1 79 ? -8.636 10.981 -45.207 1.00 44.39 507 ASP A C 1
ATOM 644 O O . ASP A 1 79 ? -8.878 10.039 -45.971 1.00 37.88 507 ASP A O 1
ATOM 649 N N . CYS A 1 80 ? -9.402 11.289 -44.154 1.00 43.20 508 CYS A N 1
ATOM 650 C CA . CYS A 1 80 ? -10.651 10.580 -43.824 1.00 38.60 508 CYS A CA 1
ATOM 651 C C . CYS A 1 80 ? -10.495 9.059 -43.818 1.00 38.75 508 CYS A C 1
ATOM 652 O O . CYS A 1 80 ? -11.318 8.354 -44.396 1.00 36.56 508 CYS A O 1
ATOM 655 N N . THR A 1 81 ? -9.443 8.566 -43.184 1.00 38.37 509 THR A N 1
ATOM 656 C CA . THR A 1 81 ? -9.230 7.130 -43.119 1.00 44.17 509 THR A CA 1
ATOM 657 C C . THR A 1 81 ? -10.363 6.454 -42.319 1.00 39.00 509 THR A C 1
ATOM 658 O O . THR A 1 81 ? -10.716 6.905 -41.225 1.00 31.65 509 THR A O 1
ATOM 662 N N . PRO A 1 82 ? -10.960 5.387 -42.881 1.00 40.62 510 PRO A N 1
ATOM 663 C CA . PRO A 1 82 ? -12.035 4.658 -42.185 1.00 35.87 510 PRO A CA 1
ATOM 664 C C . PRO A 1 82 ? -11.538 4.112 -40.864 1.00 32.56 510 PRO A C 1
ATOM 665 O O . PRO A 1 82 ? -10.377 3.707 -40.803 1.00 33.81 510 PRO A O 1
ATOM 669 N N . LEU A 1 83 ? -12.359 4.120 -39.817 1.00 27.84 511 LEU A N 1
ATOM 670 C CA . LEU A 1 83 ? -11.923 3.559 -38.543 1.00 26.47 511 LEU A CA 1
ATOM 671 C C . LEU A 1 83 ? -11.648 2.080 -38.752 1.00 25.20 511 LEU A C 1
ATOM 672 O O . LEU A 1 83 ? -10.643 1.557 -38.263 1.00 33.87 511 LEU A O 1
ATOM 677 N N . LYS A 1 84 ? -12.543 1.417 -39.476 1.00 28.38 512 LYS A N 1
ATOM 678 C CA . LYS A 1 84 ? -12.355 -0.004 -39.848 1.00 28.24 512 LYS A CA 1
ATOM 679 C C . LYS A 1 84 ? -10.947 -0.316 -40.386 1.00 32.64 512 LYS A C 1
ATOM 680 O O . LYS A 1 84 ? -10.390 -1.363 -40.081 1.00 35.26 512 LYS A O 1
ATOM 686 N N . THR A 1 85 ? -10.374 0.586 -41.187 1.00 30.49 513 THR A N 1
ATOM 687 C CA . THR A 1 85 ? -9.004 0.396 -41.682 1.00 32.12 513 THR A CA 1
ATOM 688 C C . THR A 1 85 ? -8.013 0.354 -40.522 1.00 29.25 513 THR A C 1
ATOM 689 O O . THR A 1 85 ? -7.166 -0.545 -40.439 1.00 35.73 513 THR A O 1
ATOM 693 N N . ILE A 1 86 ? -8.142 1.312 -39.615 1.00 26.92 514 ILE A N 1
ATOM 694 C CA . ILE A 1 86 ? -7.342 1.364 -38.417 1.00 25.85 514 ILE A CA 1
ATOM 695 C C . ILE A 1 86 ? -7.538 0.112 -37.519 1.00 30.10 514 ILE A C 1
ATOM 696 O O . ILE A 1 86 ? -6.564 -0.483 -37.085 1.00 34.41 514 ILE A O 1
ATOM 701 N N . THR A 1 87 ? -8.791 -0.244 -37.223 1.00 34.30 515 THR A N 1
ATOM 702 C CA . THR A 1 87 ? -9.092 -1.295 -36.243 1.00 28.68 515 THR A CA 1
ATOM 703 C C . THR A 1 87 ? -8.778 -2.661 -36.817 1.00 34.32 515 THR A C 1
ATOM 704 O O . THR A 1 87 ? -8.259 -3.519 -36.103 1.00 44.42 515 THR A O 1
ATOM 708 N N . LYS A 1 88 ? -9.063 -2.864 -38.105 1.00 36.59 516 LYS A N 1
ATOM 709 C CA . LYS A 1 88 ? -8.744 -4.146 -38.748 1.00 43.00 516 LYS A CA 1
ATOM 710 C C . LYS A 1 88 ? -7.250 -4.316 -38.935 1.00 48.30 516 LYS A C 1
ATOM 711 O O . LYS A 1 88 ? -6.758 -5.435 -39.074 1.00 55.24 516 LYS A O 1
ATOM 717 N N . PHE A 1 89 ? -6.531 -3.204 -38.936 1.00 38.40 517 PHE A N 1
ATOM 718 C CA . PHE A 1 89 ? -5.092 -3.254 -39.094 1.00 41.11 517 PHE A CA 1
ATOM 719 C C . PHE A 1 89 ? -4.458 -3.700 -37.789 1.00 28.80 517 PHE A C 1
ATOM 720 O O . PHE A 1 89 ? -3.803 -4.758 -37.741 1.00 29.99 517 PHE A O 1
ATOM 728 N N . TYR A 1 90 ? -4.663 -2.912 -36.734 1.00 41.44 518 TYR A N 1
ATOM 729 C CA . TYR A 1 90 ? -4.219 -3.283 -35.376 1.00 44.68 518 TYR A CA 1
ATOM 730 C C . TYR A 1 90 ? -4.867 -4.545 -34.769 1.00 44.75 518 TYR A C 1
ATOM 731 O O . TYR A 1 90 ? -4.184 -5.314 -34.092 1.00 31.05 518 TYR A O 1
ATOM 740 N N . ASN A 1 91 ? -6.179 -4.719 -34.962 1.00 45.82 519 ASN A N 1
ATOM 741 C CA . ASN A 1 91 ? -6.905 -5.874 -34.405 1.00 34.46 519 ASN A CA 1
ATOM 742 C C . ASN A 1 91 ? -6.582 -6.162 -32.910 1.00 37.70 519 ASN A C 1
ATOM 743 O O . ASN A 1 91 ? -6.312 -7.312 -32.550 1.00 36.36 519 ASN A O 1
ATOM 748 N N . HIS A 1 92 ? -6.571 -5.123 -32.062 1.00 33.18 520 HIS A N 1
ATOM 749 C CA . HIS A 1 92 ? -6.330 -5.289 -30.600 1.00 48.11 520 HIS A CA 1
ATOM 750 C C . HIS A 1 92 ? -7.401 -6.212 -29.978 1.00 47.62 520 HIS A C 1
ATOM 751 O O . HIS A 1 92 ? -8.599 -6.021 -30.227 1.00 47.24 520 HIS A O 1
ATOM 758 N N . PRO A 1 93 ? -6.982 -7.188 -29.142 1.00 41.61 521 PRO A N 1
ATOM 759 C CA . PRO A 1 93 ? -7.931 -8.183 -28.620 1.00 31.24 521 PRO A CA 1
ATOM 760 C C . PRO A 1 93 ? -8.766 -7.697 -27.433 1.00 33.00 521 PRO A C 1
ATOM 761 O O . PRO A 1 93 ? -8.260 -7.002 -26.553 1.00 33.92 521 PRO A O 1
ATOM 765 N N . LEU A 1 94 ? -10.046 -8.079 -27.403 1.00 23.90 522 LEU A N 1
ATOM 766 C CA . LEU A 1 94 ? -10.933 -7.698 -26.308 1.00 26.26 522 LEU A CA 1
ATOM 767 C C . LEU A 1 94 ? -10.630 -8.405 -24.977 1.00 19.84 522 LEU A C 1
ATOM 768 O O . LEU A 1 94 ? -10.323 -9.593 -24.931 1.00 24.72 522 LEU A O 1
ATOM 773 N N . HIS A 1 95 ? -10.772 -7.662 -23.895 1.00 18.74 523 HIS A N 1
ATOM 774 C CA . HIS A 1 95 ? -10.437 -8.118 -22.558 1.00 22.07 523 HIS A CA 1
ATOM 775 C C . HIS A 1 95 ? -11.705 -7.932 -21.715 1.00 18.67 523 HIS A C 1
ATOM 776 O O . HIS A 1 95 ? -12.220 -6.805 -21.574 1.00 18.94 523 HIS A O 1
ATOM 783 N N . PHE A 1 96 ? -12.239 -9.030 -21.206 1.00 20.21 524 PHE A N 1
ATOM 784 C CA . PHE A 1 96 ? -13.447 -8.994 -20.384 1.00 24.00 524 PHE A CA 1
ATOM 785 C C . PHE A 1 96 ? -13.115 -9.299 -18.936 1.00 23.23 524 PHE A C 1
ATOM 786 O O . PHE A 1 96 ? -12.261 -10.140 -18.657 1.00 24.97 524 PHE A O 1
ATOM 794 N N . VAL A 1 97 ? -13.757 -8.611 -18.006 1.00 22.15 525 VAL A N 1
ATOM 795 C CA . VAL A 1 97 ? -13.561 -8.924 -16.590 1.00 19.82 525 VAL A CA 1
ATOM 796 C C . VAL A 1 97 ? -14.855 -8.963 -15.841 1.00 20.79 525 VAL A C 1
ATOM 797 O O . VAL A 1 97 ? -15.802 -8.247 -16.186 1.00 21.94 525 VAL A O 1
ATOM 801 N N . PHE A 1 98 ? -14.890 -9.833 -14.834 1.00 21.81 526 PHE A N 1
ATOM 802 C CA . PHE A 1 98 ? -16.051 -9.981 -13.992 1.00 24.49 526 PHE A CA 1
ATOM 803 C C . PHE A 1 98 ? -16.232 -8.747 -13.101 1.00 22.40 526 PHE A C 1
ATOM 804 O O . PHE A 1 98 ? -15.249 -8.146 -12.652 1.00 21.20 526 PHE A O 1
ATOM 812 N N . ASN A 1 99 ? -17.472 -8.369 -12.855 1.00 23.41 527 ASN A N 1
ATOM 813 C CA . ASN A 1 99 ? -17.704 -7.153 -12.067 1.00 30.35 527 ASN A CA 1
ATOM 814 C C . ASN A 1 99 ? -17.154 -7.208 -10.630 1.00 29.52 527 ASN A C 1
ATOM 815 O O . ASN A 1 99 ? -16.959 -6.159 -10.021 1.00 32.30 527 ASN A O 1
ATOM 820 N N . ASP A 1 100 ? -16.921 -8.404 -10.085 1.00 26.82 528 ASP A N 1
ATOM 821 C CA . ASP A 1 100 ? -16.410 -8.515 -8.708 1.00 27.93 528 ASP A CA 1
ATOM 822 C C . ASP A 1 100 ? -14.880 -8.581 -8.612 1.00 26.92 528 ASP A C 1
ATOM 823 O O . ASP A 1 100 ? -14.321 -8.702 -7.518 1.00 30.36 528 ASP A O 1
ATOM 828 N N . THR A 1 101 ? -14.220 -8.506 -9.757 1.00 27.46 529 THR A N 1
ATOM 829 C CA . THR A 1 101 ? -12.765 -8.580 -9.819 1.00 26.14 529 THR A CA 1
ATOM 830 C C . THR A 1 101 ? -12.136 -7.464 -8.985 1.00 22.27 529 THR A C 1
ATOM 831 O O . THR A 1 101 ? -12.497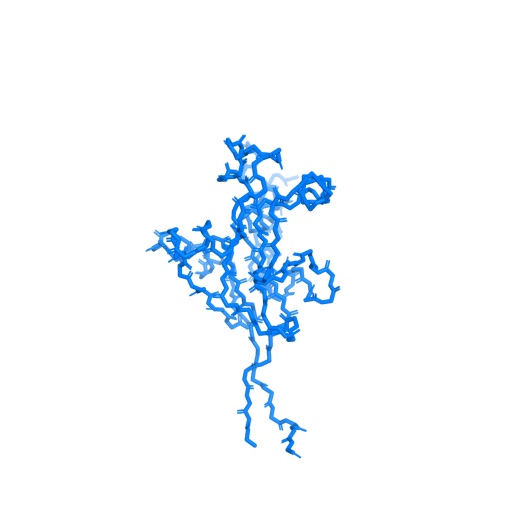 -6.285 -9.133 1.00 27.82 529 THR A O 1
ATOM 835 N N . LYS A 1 102 ? -11.188 -7.841 -8.139 1.00 25.10 530 LYS A N 1
ATOM 836 C CA . LYS A 1 102 ? -10.456 -6.904 -7.285 1.00 25.64 530 LYS A CA 1
ATOM 837 C C . LYS A 1 102 ? -9.316 -6.242 -8.053 1.00 29.27 530 LYS A C 1
ATOM 838 O O . LYS A 1 102 ? -8.898 -6.708 -9.114 1.00 22.76 530 LYS A O 1
ATOM 844 N N . LEU A 1 103 ? -8.779 -5.164 -7.509 1.00 26.98 531 LEU A N 1
ATOM 845 C CA . LEU A 1 103 ? -7.740 -4.442 -8.229 1.00 28.81 531 LEU A CA 1
ATOM 846 C C . LEU A 1 103 ? -6.408 -5.188 -8.369 1.00 25.61 531 LEU A C 1
ATOM 847 O O . LEU A 1 103 ? -5.712 -4.986 -9.375 1.00 24.35 531 LEU A O 1
ATOM 852 N N . ASP A 1 104 ? -6.063 -6.059 -7.412 1.00 29.07 532 ASP A N 1
ATOM 853 C CA . ASP A 1 104 ? -4.820 -6.824 -7.533 1.00 33.61 532 ASP A CA 1
ATOM 854 C C . ASP A 1 104 ? -4.898 -7.802 -8.718 1.00 32.15 532 ASP A C 1
ATOM 855 O O . ASP A 1 104 ? -3.948 -7.942 -9.489 1.00 29.00 532 ASP A O 1
ATOM 860 N N . ALA A 1 105 ? -6.046 -8.457 -8.871 1.00 25.14 533 ALA A N 1
ATOM 861 C CA . ALA A 1 105 ? -6.268 -9.342 -10.006 1.00 27.44 533 ALA A CA 1
ATOM 862 C C . ALA A 1 105 ? -6.230 -8.567 -11.329 1.00 21.01 533 ALA A C 1
ATOM 863 O O . ALA A 1 105 ? -5.678 -9.022 -12.328 1.00 25.82 533 ALA A O 1
ATOM 865 N N . MET A 1 106 ? -6.828 -7.388 -11.321 1.00 19.53 534 MET A N 1
ATOM 866 C CA . MET A 1 106 ? -6.806 -6.481 -12.461 1.00 25.47 534 MET A CA 1
ATOM 867 C C . MET A 1 106 ? -5.366 -6.137 -12.868 1.00 27.68 534 MET A C 1
ATOM 868 O O . MET A 1 106 ? -4.995 -6.258 -14.042 1.00 25.76 534 MET A O 1
ATOM 873 N N . LEU A 1 107 ? -4.556 -5.728 -11.901 1.00 22.82 535 LEU A N 1
ATOM 874 C CA . LEU A 1 107 ? -3.138 -5.473 -12.175 1.00 28.81 535 LEU A CA 1
ATOM 875 C C . LEU A 1 107 ? -2.465 -6.662 -12.810 1.00 28.02 535 LEU A C 1
ATOM 876 O O . LEU A 1 107 ? -1.800 -6.530 -13.840 1.00 31.00 535 LEU A O 1
ATOM 881 N N . GLU A 1 108 ? -2.637 -7.815 -12.174 1.00 25.99 536 GLU A N 1
ATOM 882 C CA . GLU A 1 108 ? -2.076 -9.063 -12.657 1.00 27.21 536 GLU A CA 1
ATOM 883 C C . GLU A 1 108 ? -2.487 -9.329 -14.120 1.00 21.37 536 GLU A C 1
ATOM 884 O O . GLU A 1 108 ? -1.657 -9.749 -14.930 1.00 25.17 536 GLU A O 1
ATOM 890 N N . GLU A 1 109 ? -3.739 -9.058 -14.488 1.00 20.51 537 GLU A N 1
ATOM 891 C CA . GLU A 1 109 ? -4.129 -9.278 -15.878 1.00 21.24 537 GLU A CA 1
ATOM 892 C C . GLU A 1 109 ? -3.469 -8.313 -16.853 1.00 22.66 537 GLU A C 1
ATOM 893 O O . GLU A 1 109 ? -3.033 -8.728 -17.930 1.00 22.03 537 GLU A O 1
ATOM 899 N N . PHE A 1 110 ? -3.409 -7.022 -16.502 1.00 23.20 538 PHE A N 1
ATOM 900 C CA . PHE A 1 110 ? -2.740 -6.059 -17.376 1.00 25.28 538 PHE A CA 1
ATOM 901 C C . PHE A 1 110 ? -1.250 -6.472 -17.514 1.00 30.64 538 PHE A C 1
ATOM 902 O O . PHE A 1 110 ? -0.709 -6.447 -18.617 1.00 33.39 538 PHE A O 1
ATOM 910 N N . LYS A 1 111 ? -0.630 -6.922 -16.419 1.00 28.62 539 LYS A N 1
ATOM 911 C CA . LYS A 1 111 ? 0.763 -7.371 -16.428 1.00 31.99 539 LYS A CA 1
ATOM 912 C C . LYS A 1 111 ? 1.012 -8.614 -17.303 1.00 34.23 539 LYS A C 1
ATOM 913 O O . LYS A 1 111 ? 2.090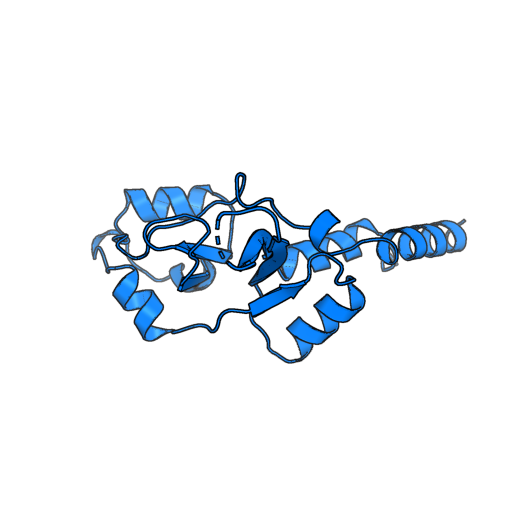 -8.770 -17.868 1.00 35.83 539 LYS A O 1
ATOM 919 N N . LYS A 1 112 ? 0.024 -9.503 -17.384 1.00 27.89 540 LYS A N 1
ATOM 920 C CA . LYS A 1 112 ? 0.053 -10.643 -18.306 1.00 31.41 540 LYS A CA 1
ATOM 921 C C . LYS A 1 112 ? -0.072 -10.239 -19.776 1.00 27.71 540 LYS A C 1
ATOM 922 O O . LYS A 1 112 ? 0.086 -11.065 -20.663 1.00 36.85 540 LYS A O 1
ATOM 928 N N . GLY A 1 113 ? -0.421 -8.986 -20.043 1.00 26.72 541 GLY A N 1
ATOM 929 C CA . GLY A 1 113 ? -0.474 -8.526 -21.409 1.00 25.74 541 GLY A CA 1
ATOM 930 C C . GLY A 1 113 ? -1.883 -8.371 -21.959 1.00 28.25 541 GLY A C 1
ATOM 931 O O . GLY A 1 113 ? -2.038 -8.134 -23.160 1.00 32.46 541 GLY A O 1
ATOM 932 N N . LYS A 1 114 ? -2.897 -8.501 -21.105 1.00 22.18 542 LYS A N 1
ATOM 933 C CA . LYS A 1 114 ? -4.254 -8.407 -21.601 1.00 23.81 542 LYS A CA 1
ATOM 934 C C . LYS A 1 114 ? -4.479 -6.920 -21.874 1.00 27.52 542 LYS A C 1
ATOM 935 O O . LYS A 1 114 ? -3.745 -6.082 -21.320 1.00 25.14 542 LYS A O 1
ATOM 941 N N . SER A 1 115 ? -5.463 -6.603 -22.717 1.00 18.38 543 SER A N 1
ATOM 942 C CA . SER A 1 115 ? -5.616 -5.233 -23.209 1.00 24.21 543 SER A CA 1
ATOM 943 C C . SER A 1 115 ? -5.824 -4.252 -22.063 1.00 23.95 543 SER A C 1
ATOM 944 O O . SER A 1 115 ? -6.479 -4.565 -21.049 1.00 22.27 543 SER A O 1
ATOM 947 N N . HIS A 1 116 ? -5.264 -3.054 -22.207 1.00 16.58 544 HIS A N 1
ATOM 948 C CA . HIS A 1 116 ? -5.368 -2.084 -21.130 1.00 19.65 544 HIS A CA 1
ATOM 949 C C . HIS A 1 116 ? -6.710 -1.373 -20.987 1.00 21.16 544 HIS A C 1
ATOM 950 O O . HIS A 1 116 ? -6.836 -0.445 -20.198 1.00 19.38 544 HIS A O 1
ATOM 957 N N . LEU A 1 117 ? -7.685 -1.798 -21.766 1.00 20.55 545 LEU A N 1
ATOM 958 C CA . LEU A 1 117 ? -9.094 -1.401 -21.533 1.00 17.96 545 LEU A CA 1
ATOM 959 C C . LEU A 1 117 ? -9.816 -2.702 -21.333 1.00 15.76 545 LEU A C 1
ATOM 960 O O . LEU A 1 117 ? -9.738 -3.576 -22.210 1.00 21.27 545 LEU A O 1
ATOM 965 N N . ALA A 1 118 ? -10.510 -2.849 -20.208 1.00 19.20 546 ALA A N 1
ATOM 966 C CA . ALA A 1 118 ? -11.216 -4.118 -19.927 1.00 18.13 546 ALA A CA 1
ATOM 967 C C . ALA A 1 118 ? -12.711 -3.817 -19.864 1.00 20.76 546 ALA A C 1
ATOM 968 O O . ALA A 1 118 ? -13.120 -2.759 -19.379 1.00 21.42 546 ALA A O 1
ATOM 970 N N . ILE A 1 119 ? -13.506 -4.731 -20.391 1.00 17.90 547 ILE A N 1
ATOM 971 C CA . ILE A 1 119 ? -14.963 -4.587 -20.427 1.00 18.24 547 ILE A CA 1
ATOM 972 C C . ILE A 1 119 ? -15.566 -5.332 -19.228 1.00 22.15 547 ILE A C 1
ATOM 973 O O . ILE A 1 119 ? -15.382 -6.547 -19.059 1.00 19.71 547 ILE A O 1
ATOM 978 N N . VAL A 1 120 ? -16.300 -4.616 -18.381 1.00 19.95 548 VAL A N 1
ATOM 979 C CA . VAL A 1 120 ? -16.792 -5.214 -17.135 1.00 19.49 548 VAL A CA 1
ATOM 980 C C . VAL A 1 120 ? -18.154 -5.855 -17.393 1.00 21.80 548 VAL A C 1
ATOM 981 O O . VAL A 1 120 ? -19.053 -5.210 -17.922 1.00 21.79 548 VAL A O 1
ATOM 985 N N . GLN A 1 121 ? -18.285 -7.135 -17.035 1.00 22.31 549 GLN A N 1
ATOM 986 C CA . GLN A 1 121 ? -19.533 -7.861 -17.219 1.00 24.39 549 GLN A CA 1
ATOM 987 C C . GLN A 1 121 ? -20.019 -8.497 -15.937 1.00 25.79 549 GLN A C 1
ATOM 988 O O . GLN A 1 121 ? -19.227 -8.825 -15.045 1.00 26.26 549 GLN A O 1
ATOM 994 N N . ARG A 1 122 ? -21.333 -8.677 -15.852 1.00 27.88 550 ARG A N 1
ATOM 995 C CA . ARG A 1 122 ? -21.909 -9.544 -14.854 1.00 34.02 550 ARG A CA 1
ATOM 996 C C . ARG A 1 122 ? -22.845 -10.517 -15.584 1.00 32.31 550 ARG A C 1
ATOM 997 O O . ARG A 1 122 ? -23.130 -10.344 -16.775 1.00 33.96 550 ARG A O 1
ATOM 1005 N N . VAL A 1 123 ? -23.317 -11.539 -14.890 1.00 34.51 551 VAL A N 1
ATOM 1006 C CA . VAL A 1 123 ? -24.276 -12.427 -15.504 1.00 37.32 551 VAL A CA 1
ATOM 1007 C C . VAL A 1 123 ? -25.689 -11.875 -15.339 1.00 41.27 551 VAL A C 1
ATOM 1008 O O . VAL A 1 123 ? -26.109 -11.578 -14.225 1.00 49.59 551 VAL A O 1
ATOM 1012 N N . ASN A 1 124 ? -26.410 -11.743 -16.451 1.00 40.61 552 ASN A N 1
ATOM 1013 C CA . ASN A 1 124 ? -27.802 -11.309 -16.426 1.00 47.17 552 ASN A CA 1
ATOM 1014 C C . ASN A 1 124 ? -28.685 -12.497 -16.680 1.00 51.58 552 ASN A C 1
ATOM 1015 O O . ASN A 1 124 ? -28.681 -13.075 -17.777 1.00 48.68 552 ASN A O 1
ATOM 1020 N N . ASN A 1 125 ? -29.461 -12.814 -15.655 1.00 49.46 553 ASN A N 1
ATOM 1021 C CA . ASN A 1 125 ? -30.381 -13.934 -15.659 1.00 71.51 553 ASN A CA 1
ATOM 1022 C C . ASN A 1 125 ? -31.841 -13.473 -15.565 1.00 76.54 553 ASN A C 1
ATOM 1023 O O . ASN A 1 125 ? -32.647 -14.104 -14.871 1.00 76.81 553 ASN A O 1
ATOM 1028 N N . GLU A 1 126 ? -32.189 -12.392 -16.267 1.00 76.92 554 GLU A N 1
ATOM 1029 C CA . GLU A 1 126 ? -33.528 -11.802 -16.123 1.00 84.09 554 GLU A CA 1
ATOM 1030 C C . GLU A 1 126 ? -34.303 -11.513 -17.423 1.00 83.83 554 GLU A C 1
ATOM 1031 O O . GLU A 1 126 ? -35.383 -10.913 -17.375 1.00 88.45 554 GLU A O 1
ATOM 1037 N N . GLY A 1 127 ? -33.776 -11.941 -18.570 1.00 78.70 555 GLY A N 1
ATOM 1038 C CA . GLY A 1 127 ? -34.434 -11.679 -19.845 1.00 81.81 555 GLY A CA 1
ATOM 1039 C C . GLY A 1 127 ? -34.893 -12.919 -20.604 1.00 87.07 555 GLY A C 1
ATOM 1040 O O . GLY A 1 127 ? -34.533 -14.047 -20.244 1.00 89.85 555 GLY A O 1
ATOM 1041 N N . GLU A 1 128 ? -35.697 -12.698 -21.647 1.00 82.82 556 GLU A N 1
ATOM 1042 C CA . GLU A 1 128 ? -36.140 -13.746 -22.572 1.00 84.56 556 GLU A CA 1
ATOM 1043 C C . GLU A 1 128 ? -37.012 -13.155 -23.685 1.00 86.64 556 GLU A C 1
ATOM 1044 O O . GLU A 1 128 ? -38.188 -12.826 -23.477 1.00 84.05 556 GLU A O 1
ATOM 1046 N N . ASP A 1 130 ? -32.466 -17.199 -21.734 1.00 75.13 558 ASP A N 1
ATOM 1047 C CA . ASP A 1 130 ? -31.115 -17.447 -22.237 1.00 71.39 558 ASP A CA 1
ATOM 1048 C C . ASP A 1 130 ? -30.087 -16.473 -21.646 1.00 67.64 558 ASP A C 1
ATOM 1049 O O . ASP A 1 130 ? -29.633 -15.546 -22.341 1.00 64.44 558 ASP A O 1
ATOM 1051 N N . PRO A 1 131 ? -29.696 -16.701 -20.372 1.00 63.98 559 PRO A N 1
ATOM 1052 C CA . PRO A 1 131 ? -28.829 -15.794 -19.596 1.00 66.35 559 PRO A CA 1
ATOM 1053 C C . PRO A 1 131 ? -27.641 -15.307 -20.417 1.00 62.81 559 PRO A C 1
ATOM 1054 O O . PRO A 1 131 ? -27.116 -16.050 -21.253 1.00 66.50 559 PRO A O 1
ATOM 1058 N N . PHE A 1 132 ? -27.238 -14.061 -20.215 1.00 45.74 560 PHE A N 1
ATOM 1059 C CA . PHE A 1 132 ? -26.188 -13.510 -21.043 1.00 45.13 560 PHE A CA 1
ATOM 1060 C C . PHE A 1 132 ? -25.272 -12.700 -20.153 1.00 39.44 560 PHE A C 1
ATOM 1061 O O . PHE A 1 132 ? -25.605 -12.435 -18.996 1.00 41.82 560 PHE A O 1
ATOM 1069 N N . TYR A 1 133 ? -24.106 -12.325 -20.661 1.00 36.70 561 TYR A N 1
ATOM 1070 C CA . TYR A 1 133 ? -23.245 -11.506 -19.847 1.00 34.49 561 TYR A CA 1
ATOM 1071 C C . TYR A 1 133 ? -23.506 -10.054 -20.199 1.00 40.60 561 TYR A C 1
ATOM 1072 O O . TYR A 1 133 ? -23.360 -9.634 -21.346 1.00 50.74 561 TYR A O 1
ATOM 1081 N N . GLU A 1 134 ? -23.923 -9.296 -19.198 1.00 40.05 562 GLU A N 1
ATOM 1082 C CA . GLU A 1 134 ? -24.352 -7.931 -19.408 1.00 37.06 562 GLU A CA 1
ATOM 1083 C C . GLU A 1 134 ? -23.140 -7.022 -19.302 1.00 28.91 562 GLU A C 1
ATOM 1084 O O . GLU A 1 134 ? -22.392 -7.101 -18.327 1.00 27.79 562 GLU A O 1
ATOM 1090 N N . VAL A 1 135 ? -22.946 -6.165 -20.299 1.00 27.89 563 VAL A N 1
ATOM 1091 C CA . VAL A 1 135 ? -21.796 -5.238 -20.260 1.00 25.40 563 VAL A CA 1
ATOM 1092 C C . VAL A 1 135 ? -22.175 -4.076 -19.337 1.00 29.55 563 VAL A C 1
ATOM 1093 O O . VAL A 1 135 ? -23.203 -3.432 -19.558 1.00 26.66 563 VAL A O 1
ATOM 1097 N N . LEU A 1 136 ? -21.370 -3.825 -18.303 1.00 26.57 564 LEU A N 1
ATOM 1098 C CA . LEU A 1 136 ? -21.691 -2.782 -17.318 1.00 24.32 564 LEU A CA 1
ATOM 1099 C C . LEU A 1 136 ? -20.910 -1.485 -17.546 1.00 23.98 564 LEU A C 1
ATOM 1100 O O . LEU A 1 136 ? -21.398 -0.387 -17.270 1.00 24.11 564 LEU A O 1
ATOM 1105 N N . GLY A 1 137 ? -19.692 -1.619 -18.047 1.00 23.14 565 GLY A N 1
ATOM 1106 C CA . GLY A 1 137 ? -18.863 -0.449 -18.266 1.00 23.59 565 GLY A CA 1
ATOM 1107 C C . GLY A 1 137 ? -17.461 -0.887 -18.638 1.00 19.75 565 GLY A C 1
ATOM 1108 O O . GLY A 1 137 ? -17.230 -2.052 -18.969 1.00 19.98 565 GLY A O 1
ATOM 1109 N N . ILE A 1 138 ? -16.533 0.058 -18.603 1.00 20.38 566 ILE A N 1
ATOM 1110 C CA . ILE A 1 138 ? -15.158 -0.261 -18.965 1.00 17.20 566 ILE A CA 1
ATOM 1111 C C . ILE A 1 138 ? -14.243 0.172 -17.863 1.00 20.28 566 ILE A C 1
ATOM 1112 O O . ILE A 1 138 ? -14.526 1.155 -17.161 1.00 20.23 566 ILE A O 1
ATOM 1117 N N . VAL A 1 139 ? -13.106 -0.512 -17.740 1.00 21.59 567 VAL A N 1
ATOM 1118 C CA . VAL A 1 139 ? -12.118 -0.107 -16.776 1.00 20.20 567 VAL A CA 1
ATOM 1119 C C . VAL A 1 139 ? -10.790 -0.136 -17.490 1.00 21.82 567 VAL A C 1
ATOM 1120 O O . VAL A 1 139 ? -10.516 -1.037 -18.279 1.00 18.40 567 VAL A O 1
ATOM 1124 N N . THR A 1 140 ? -9.966 0.875 -17.246 1.00 22.52 568 THR A N 1
ATOM 1125 C CA . THR A 1 140 ? -8.689 0.952 -17.943 1.00 17.99 568 THR A CA 1
ATOM 1126 C C . THR A 1 140 ? -7.518 0.826 -16.990 1.00 17.21 568 THR A C 1
ATOM 1127 O O . THR A 1 140 ? -7.637 1.023 -15.765 1.00 19.10 568 THR A O 1
ATOM 1131 N N . LEU A 1 141 ? -6.367 0.569 -17.580 1.00 16.26 569 LEU A N 1
ATOM 1132 C CA . LEU A 1 141 ? -5.116 0.629 -16.854 1.00 19.24 569 LEU A CA 1
ATOM 1133 C C . LEU A 1 141 ? -5.009 1.929 -16.036 1.00 25.01 569 LEU A C 1
ATOM 1134 O O . LEU A 1 141 ? -4.702 1.907 -14.841 1.00 17.17 569 LEU A O 1
ATOM 1139 N N . GLU A 1 142 ? -5.299 3.054 -16.677 1.00 24.50 570 GLU A N 1
A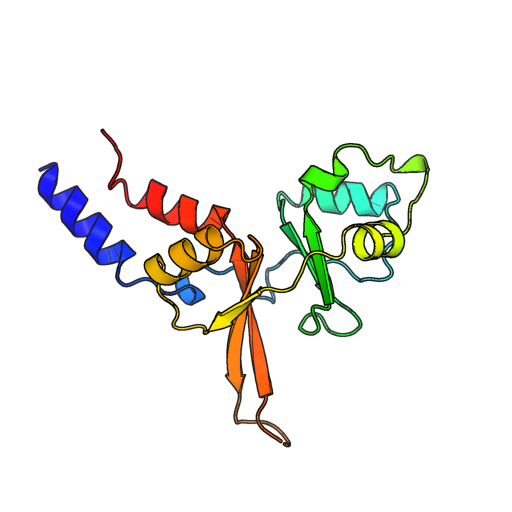TOM 1140 C CA . GLU A 1 142 ? -5.186 4.357 -16.027 1.00 22.87 570 GLU A CA 1
ATOM 1141 C C . GLU A 1 142 ? -6.171 4.528 -14.853 1.00 23.79 570 GLU A C 1
ATOM 1142 O O . GLU A 1 142 ? -5.806 5.117 -13.846 1.00 23.73 570 GLU A O 1
ATOM 1148 N N . ASP A 1 143 ? -7.401 3.993 -14.950 1.00 22.00 571 ASP A N 1
ATOM 1149 C CA . ASP A 1 143 ? -8.322 4.017 -13.803 1.00 29.74 571 ASP A CA 1
ATOM 1150 C C . ASP A 1 143 ? -7.736 3.288 -12.585 1.00 23.58 571 ASP A C 1
ATOM 1151 O O . ASP A 1 143 ? -7.915 3.687 -11.443 1.00 24.02 571 ASP A O 1
ATOM 1156 N N . VAL A 1 144 ? -7.089 2.164 -12.816 1.00 20.99 572 VAL A N 1
ATOM 1157 C CA . VAL A 1 144 ? -6.529 1.418 -11.691 1.00 21.03 572 VAL A CA 1
ATOM 1158 C C . VAL A 1 144 ? -5.299 2.163 -11.123 1.00 18.47 572 VAL A C 1
ATOM 1159 O O . VAL A 1 144 ? -5.133 2.313 -9.914 1.00 22.61 572 VAL A O 1
ATOM 1163 N N . ILE A 1 145 ? -4.432 2.622 -11.997 1.00 22.61 573 ILE A N 1
ATOM 1164 C CA . ILE A 1 145 ? -3.283 3.382 -11.535 1.00 21.04 573 ILE A CA 1
ATOM 1165 C C . ILE A 1 145 ? -3.760 4.621 -10.738 1.00 20.98 573 ILE A C 1
ATOM 1166 O O . ILE A 1 145 ? -3.196 4.978 -9.713 1.00 22.28 573 ILE A O 1
ATOM 1171 N N . GLU A 1 146 ? -4.819 5.248 -11.213 1.00 24.02 574 GLU A N 1
ATOM 1172 C CA . GLU A 1 146 ? -5.375 6.420 -10.554 1.00 28.04 574 GLU A CA 1
ATOM 1173 C C . GLU A 1 146 ? -5.856 6.099 -9.132 1.00 24.51 574 GLU A C 1
ATOM 1174 O O . GLU A 1 146 ? -5.655 6.892 -8.234 1.00 25.10 574 GLU A O 1
ATOM 1180 N N . GLU A 1 147 ? -6.458 4.930 -8.920 1.00 22.95 575 GLU A N 1
ATOM 1181 C CA . GLU A 1 147 ? -6.861 4.516 -7.572 1.00 27.85 575 GLU A CA 1
ATOM 1182 C C . GLU A 1 147 ? -5.659 4.289 -6.681 1.00 28.98 575 GLU A C 1
ATOM 1183 O O . GLU A 1 147 ? -5.684 4.614 -5.495 1.00 31.60 575 GLU A O 1
ATOM 1189 N N . ILE A 1 148 ? -4.611 3.698 -7.238 1.00 22.95 576 ILE A N 1
ATOM 1190 C CA . ILE A 1 148 ? -3.387 3.523 -6.473 1.00 24.00 576 ILE A CA 1
ATOM 1191 C C . ILE A 1 148 ? -2.805 4.878 -6.054 1.00 25.25 576 ILE A C 1
ATOM 1192 O O . ILE A 1 148 ? -2.434 5.061 -4.911 1.00 28.73 576 ILE A O 1
ATOM 1197 N N . ILE A 1 149 ? -2.690 5.810 -6.987 1.00 27.61 577 ILE A N 1
ATOM 1198 C CA . ILE A 1 149 ? -2.140 7.139 -6.643 1.00 28.21 577 ILE A CA 1
ATOM 1199 C C . ILE A 1 149 ? -3.022 7.835 -5.600 1.00 28.38 577 ILE A C 1
ATOM 1200 O O . ILE A 1 149 ? -2.518 8.411 -4.629 1.00 30.40 577 ILE A O 1
ATOM 1205 N N . LYS A 1 150 ? -4.342 7.764 -5.778 1.00 34.88 578 LYS A N 1
ATOM 1206 C CA . LYS A 1 150 ? -5.262 8.394 -4.814 1.00 38.81 578 LYS A CA 1
ATOM 1207 C C . LYS A 1 150 ? -5.192 7.759 -3.410 1.00 32.41 578 LYS A C 1
ATOM 1208 O O . LYS A 1 150 ? -5.461 8.399 -2.412 1.00 36.81 578 LYS A O 1
ATOM 1214 N N . SER A 1 151 ? -4.798 6.499 -3.352 1.00 29.94 579 SER A N 1
ATOM 1215 C CA . SER A 1 151 ? -4.663 5.782 -2.093 1.00 32.21 579 SER A CA 1
ATOM 1216 C C . SER A 1 151 ? -3.513 6.348 -1.253 1.00 36.94 579 SER A C 1
ATOM 1217 O O . SER A 1 151 ? -3.461 6.140 -0.034 1.00 34.44 579 SER A O 1
ATOM 1220 N N . GLU A 1 152 ? -2.594 7.038 -1.931 1.00 35.13 580 GLU A N 1
ATOM 1221 C CA . GLU A 1 152 ? -1.406 7.641 -1.320 1.00 42.34 580 GLU A CA 1
ATOM 1222 C C . GLU A 1 152 ? -0.466 6.642 -0.662 1.00 41.50 580 GLU A C 1
ATOM 1223 O O . GLU A 1 152 ? 0.443 7.039 0.045 1.00 45.29 580 GLU A O 1
ATOM 1229 N N . ILE A 1 153 ? -0.682 5.352 -0.918 1.00 37.54 581 ILE A N 1
ATOM 1230 C CA . ILE A 1 153 ? 0.150 4.303 -0.345 1.00 35.25 581 ILE A CA 1
ATOM 1231 C C . ILE A 1 153 ? 1.629 4.516 -0.675 1.00 41.24 581 ILE A C 1
ATOM 1232 O O . ILE A 1 153 ? 2.497 4.235 0.146 1.00 45.62 581 ILE A O 1
ATOM 1237 N N . LEU A 1 154 ? 1.896 5.040 -1.869 1.00 41.69 582 LEU A N 1
ATOM 1238 C CA . LEU A 1 154 ? 3.249 5.195 -2.390 1.00 43.04 582 LEU A CA 1
ATOM 1239 C C . LEU A 1 154 ? 3.855 6.576 -2.132 1.00 51.10 582 LEU A C 1
ATOM 1240 O O . LEU A 1 154 ? 4.998 6.835 -2.524 1.00 52.23 582 LEU A O 1
ATOM 1245 N N . ASP A 1 155 ? 3.096 7.448 -1.471 1.00 52.05 583 ASP A N 1
ATOM 1246 C CA . ASP A 1 155 ? 3.510 8.834 -1.290 1.00 66.45 583 ASP A CA 1
ATOM 1247 C C . ASP A 1 155 ? 4.655 8.975 -0.283 1.00 70.99 583 ASP A C 1
ATOM 1248 O O . ASP A 1 155 ? 4.412 9.148 0.912 1.00 73.30 583 ASP A O 1
ATOM 1253 N N . GLU A 1 156 ? 5.889 8.915 -0.791 1.00 74.24 584 GLU A N 1
ATOM 1254 C CA . GLU A 1 156 ? 7.133 9.006 0.000 1.00 76.33 584 GLU A CA 1
ATOM 1255 C C . GLU A 1 156 ? 7.091 8.405 1.407 1.00 78.20 584 GLU A C 1
ATOM 1256 O O . GLU A 1 156 ? 8.114 7.961 1.935 1.00 78.95 584 GLU A O 1
#

Nearest PDB structures (foldseek):
  4iys-assembly1_A-2  TM=9.919E-01  e=1.429E-33  Homo sapiens
  8f6d-assembly1_A  TM=9.354E-01  e=1.311E-28  Homo sapiens
  4iy2-assembly1_A  TM=9.052E-01  e=7.492E-28  Homo sapiens
  4iy0-assembly1_A-2  TM=8.944E-01  e=2.105E-27  Homo sapiens
  4iy4-assembly1_C  TM=8.909E-01  e=1.850E-27  Homo sapiens